Protein AF-A0A078J7L4-F1 (afdb_monomer_lite)

Radius of gyration: 33.26 Å; chains: 1; bounding box: 68×21×86 Å

Structure (mmCIF, N/CA/C/O backbone):
data_AF-A0A078J7L4-F1
#
_entry.id   AF-A0A078J7L4-F1
#
loop_
_atom_site.group_PDB
_atom_site.id
_atom_site.type_symbol
_atom_site.label_atom_id
_atom_site.label_alt_id
_atom_site.label_comp_id
_atom_site.label_asym_id
_atom_site.label_entity_id
_atom_site.label_seq_id
_atom_site.pdbx_PDB_ins_code
_atom_site.Cartn_x
_atom_site.Cartn_y
_atom_site.Cartn_z
_atom_site.occupancy
_atom_site.B_iso_or_equiv
_atom_site.auth_seq_id
_atom_site.auth_comp_id
_atom_site.auth_asym_id
_atom_site.auth_atom_id
_atom_site.pdbx_PDB_model_num
ATOM 1 N N . MET A 1 1 ? 17.243 12.519 -18.745 1.00 86.25 1 MET A N 1
ATOM 2 C CA . MET A 1 1 ? 16.708 12.628 -20.125 1.00 86.25 1 MET A CA 1
ATOM 3 C C . MET A 1 1 ? 16.273 11.239 -20.565 1.00 86.25 1 MET A C 1
ATOM 5 O O . MET A 1 1 ? 16.943 10.299 -20.163 1.00 86.25 1 MET A O 1
ATOM 9 N N . ILE A 1 2 ? 15.188 11.093 -21.328 1.00 90.44 2 ILE A N 1
ATOM 10 C CA . ILE A 1 2 ? 14.821 9.800 -21.937 1.00 90.44 2 ILE A CA 1
ATOM 11 C C . ILE A 1 2 ? 15.341 9.786 -23.375 1.00 90.44 2 ILE A C 1
ATOM 13 O O . ILE A 1 2 ? 15.223 10.793 -24.076 1.00 90.44 2 ILE A O 1
ATOM 17 N N . ARG A 1 3 ? 15.945 8.674 -23.793 1.00 90.56 3 ARG A N 1
ATOM 18 C CA . ARG A 1 3 ? 16.445 8.453 -25.154 1.00 90.56 3 ARG A CA 1
ATOM 19 C C . ARG A 1 3 ? 16.018 7.083 -25.666 1.00 90.56 3 ARG A C 1
ATOM 21 O O . ARG A 1 3 ? 15.697 6.189 -24.887 1.00 90.56 3 ARG A O 1
ATOM 28 N N . THR A 1 4 ? 16.054 6.939 -26.982 1.00 92.75 4 THR A N 1
ATOM 29 C CA . THR A 1 4 ? 15.767 5.697 -27.698 1.00 92.75 4 THR A CA 1
ATOM 30 C C . THR A 1 4 ? 17.075 5.005 -28.064 1.00 92.75 4 THR A C 1
ATOM 32 O O . THR A 1 4 ? 18.015 5.652 -28.528 1.00 92.75 4 THR A O 1
ATOM 35 N N . SER A 1 5 ? 17.172 3.700 -27.827 1.00 91.12 5 SER A N 1
ATOM 36 C CA . SER A 1 5 ? 18.365 2.921 -28.152 1.00 91.12 5 SER A CA 1
ATOM 37 C C . SER A 1 5 ? 18.447 2.635 -29.648 1.00 91.12 5 SER A C 1
ATOM 39 O O . SER A 1 5 ? 17.536 2.060 -30.232 1.00 91.12 5 SER A O 1
ATOM 41 N N . GLY A 1 6 ? 19.579 2.991 -30.256 1.00 89.50 6 GLY A N 1
ATOM 42 C CA . GLY A 1 6 ? 19.914 2.628 -31.637 1.00 89.50 6 GLY A CA 1
ATOM 43 C C . GLY A 1 6 ? 20.719 1.329 -31.757 1.00 89.50 6 GLY A C 1
ATOM 44 O O . GLY A 1 6 ? 21.282 1.050 -32.811 1.00 89.50 6 GLY A O 1
ATOM 45 N N . THR A 1 7 ? 20.860 0.554 -30.674 1.00 87.88 7 THR A N 1
ATOM 46 C CA . THR A 1 7 ? 21.696 -0.659 -30.690 1.00 87.88 7 THR A CA 1
ATOM 47 C C . THR A 1 7 ? 20.984 -1.822 -31.375 1.00 87.88 7 THR A C 1
ATOM 49 O O . THR A 1 7 ? 19.785 -2.008 -31.205 1.00 87.88 7 THR A O 1
ATOM 52 N N . SER A 1 8 ? 21.730 -2.690 -32.065 1.00 91.50 8 SER A N 1
ATOM 53 C CA . SER A 1 8 ? 21.165 -3.902 -32.682 1.00 91.50 8 SER A CA 1
ATOM 54 C C . SER A 1 8 ? 20.606 -4.909 -31.670 1.00 91.50 8 SER A C 1
ATOM 56 O O . SER A 1 8 ? 19.745 -5.709 -32.017 1.00 91.50 8 SER A O 1
ATOM 58 N N . LYS A 1 9 ? 21.087 -4.879 -30.419 1.00 91.50 9 LYS A N 1
ATOM 59 C CA . LYS A 1 9 ? 20.614 -5.762 -29.341 1.00 91.50 9 LYS A CA 1
ATOM 60 C C . LYS A 1 9 ? 19.283 -5.314 -28.736 1.00 91.50 9 LYS A C 1
ATOM 62 O O . LYS A 1 9 ? 18.521 -6.162 -28.296 1.00 91.50 9 LYS A O 1
ATOM 67 N N . ASN A 1 10 ? 19.035 -4.008 -28.672 1.00 90.81 10 ASN A N 1
ATOM 68 C CA . ASN A 1 10 ? 17.836 -3.430 -28.063 1.00 90.81 10 ASN A CA 1
ATOM 69 C C . ASN A 1 10 ? 17.323 -2.268 -28.928 1.00 90.81 10 ASN A C 1
ATOM 71 O O . ASN A 1 10 ? 17.344 -1.129 -28.466 1.00 90.81 10 ASN A O 1
ATOM 75 N N . PRO A 1 11 ? 16.930 -2.513 -30.188 1.00 93.69 11 PRO A N 1
ATOM 76 C CA . PRO A 1 11 ? 16.496 -1.441 -31.073 1.00 93.69 11 PRO A CA 1
ATOM 77 C C . PRO A 1 11 ? 15.221 -0.791 -30.532 1.00 93.69 11 PRO A C 1
ATOM 79 O O . PRO A 1 11 ? 14.338 -1.475 -30.016 1.00 93.69 11 PRO A O 1
ATOM 82 N N . GLU A 1 12 ? 15.141 0.533 -30.631 1.00 94.06 12 GLU A N 1
ATOM 83 C CA . GLU A 1 12 ? 13.992 1.358 -30.237 1.00 94.06 12 GLU A CA 1
ATOM 84 C C . GLU A 1 12 ? 13.614 1.328 -28.738 1.00 94.06 12 GLU A C 1
ATOM 86 O O . GLU A 1 12 ? 12.669 1.996 -28.317 1.00 94.06 12 GLU A O 1
ATOM 91 N N . ARG A 1 13 ? 14.357 0.605 -27.886 1.00 95.19 13 ARG A N 1
ATOM 92 C CA . ARG A 1 13 ? 14.070 0.537 -26.442 1.00 95.19 13 ARG A CA 1
ATOM 93 C C . ARG A 1 13 ? 14.419 1.856 -25.749 1.00 95.19 13 ARG A C 1
ATOM 95 O O . ARG A 1 13 ? 15.475 2.438 -26.004 1.00 95.19 13 ARG A O 1
ATOM 102 N N . LEU A 1 14 ? 13.552 2.315 -24.847 1.00 95.12 14 LEU A N 1
ATOM 103 C CA . LEU A 1 14 ? 13.716 3.579 -24.125 1.00 95.12 14 LEU A CA 1
ATOM 104 C C . LEU A 1 14 ? 14.571 3.430 -22.868 1.00 95.12 14 LEU A C 1
ATOM 106 O O . LEU A 1 14 ? 14.408 2.479 -22.106 1.00 95.12 14 LEU A O 1
ATOM 110 N N . PHE A 1 15 ? 15.430 4.411 -22.611 1.00 92.31 15 PHE A N 1
ATOM 111 C CA . PHE A 1 15 ? 16.250 4.470 -21.405 1.00 92.31 15 PHE A CA 1
ATOM 112 C C . PHE A 1 15 ? 16.369 5.887 -20.851 1.00 92.31 15 PHE A C 1
ATOM 114 O O . PHE A 1 15 ? 16.373 6.876 -21.589 1.00 92.31 15 PHE A O 1
ATOM 121 N N . HIS A 1 16 ? 16.533 5.979 -19.536 1.00 90.56 16 HIS A N 1
ATOM 122 C CA . HIS A 1 16 ? 16.925 7.191 -18.836 1.00 90.56 16 HIS A CA 1
ATOM 123 C C . HIS A 1 16 ? 18.448 7.315 -18.847 1.00 90.56 16 HIS A C 1
ATOM 125 O O . HIS A 1 16 ? 19.165 6.381 -18.485 1.00 90.56 16 HIS A O 1
ATOM 131 N N . CYS A 1 17 ? 18.944 8.488 -19.234 1.00 86.69 17 CYS A N 1
ATOM 132 C CA . CYS A 1 17 ? 20.363 8.814 -19.203 1.00 86.69 17 CYS A CA 1
ATOM 133 C C . CYS A 1 17 ? 20.642 10.186 -18.582 1.00 86.69 17 CYS A C 1
ATOM 135 O O . CYS A 1 17 ? 19.791 11.095 -18.586 1.00 86.69 17 CYS A O 1
ATOM 137 N N . CYS A 1 18 ? 21.874 10.338 -18.093 1.00 85.19 18 CYS A N 1
ATOM 138 C CA . CYS A 1 18 ? 22.442 11.622 -17.694 1.00 85.19 18 CYS A CA 1
ATOM 139 C C . CYS A 1 18 ? 22.383 12.631 -18.864 1.00 85.19 18 CYS A C 1
ATOM 141 O O . CYS A 1 18 ? 22.794 12.289 -19.976 1.00 85.19 18 CYS A O 1
ATOM 143 N N . PRO A 1 19 ? 21.901 13.872 -18.651 1.00 82.81 19 PRO A N 1
ATOM 144 C CA . PRO A 1 19 ? 21.889 14.910 -19.688 1.00 82.81 19 PRO A CA 1
ATOM 145 C C . PRO A 1 19 ? 23.285 15.291 -20.195 1.00 82.81 19 PRO A C 1
ATOM 147 O O . PRO A 1 19 ? 23.433 15.629 -21.364 1.00 82.81 19 PRO A O 1
ATOM 150 N N . TYR A 1 20 ? 24.295 15.203 -19.326 1.00 81.00 20 TYR A N 1
ATOM 151 C CA . TYR A 1 20 ? 25.698 15.491 -19.641 1.00 81.00 20 TYR A CA 1
ATOM 152 C C . TYR A 1 20 ? 26.466 14.249 -20.115 1.00 81.00 20 TYR A C 1
ATOM 154 O O . TYR A 1 20 ? 27.679 14.300 -20.282 1.00 81.00 20 TYR A O 1
ATOM 162 N N . GLY A 1 21 ? 25.764 13.131 -20.316 1.00 75.38 21 GLY A N 1
ATOM 163 C CA . GLY A 1 21 ? 26.353 11.877 -20.757 1.00 75.38 21 GLY A CA 1
ATOM 164 C C . GLY A 1 21 ? 26.758 11.880 -22.221 1.00 75.38 21 GLY A C 1
ATOM 165 O O . GLY A 1 21 ? 25.961 12.229 -23.096 1.00 75.38 21 GLY A O 1
ATOM 166 N N . SER A 1 22 ? 27.984 11.431 -22.479 1.00 73.12 22 SER A N 1
ATOM 167 C CA . SER A 1 22 ? 28.515 11.157 -23.813 1.00 73.12 22 SER A CA 1
ATOM 168 C C . SER A 1 22 ? 28.824 9.665 -23.971 1.00 73.12 22 SER A C 1
ATOM 170 O O . SER A 1 22 ? 29.034 8.956 -22.988 1.00 73.12 22 SER A O 1
ATOM 172 N N . GLU A 1 23 ? 28.868 9.169 -25.209 1.00 66.06 23 GLU A N 1
ATOM 173 C CA . GLU A 1 23 ? 29.158 7.751 -25.494 1.00 66.06 23 GLU A CA 1
ATOM 174 C C . GLU A 1 23 ? 30.578 7.323 -25.079 1.00 66.06 23 GLU A C 1
ATOM 176 O O . GLU A 1 23 ? 30.830 6.140 -24.854 1.00 66.06 23 GLU A O 1
ATOM 181 N N . GLY A 1 24 ? 31.508 8.276 -24.956 1.00 68.25 24 GLY A N 1
ATOM 182 C CA . GLY A 1 24 ? 32.890 8.018 -24.544 1.00 68.25 24 GLY A CA 1
ATOM 183 C C . GLY A 1 24 ? 33.090 7.921 -23.029 1.00 68.25 24 GLY A C 1
ATOM 184 O O . GLY A 1 24 ? 34.134 7.446 -22.577 1.00 68.25 24 GLY A O 1
ATOM 185 N N . GLU A 1 25 ? 32.111 8.347 -22.230 1.00 68.62 25 GLU A N 1
ATOM 186 C CA . GLU A 1 25 ? 32.237 8.434 -20.778 1.00 68.62 25 GLU A CA 1
ATOM 187 C C . GLU A 1 25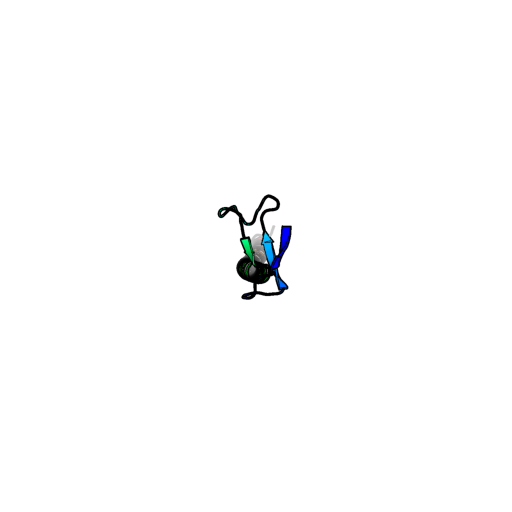 ? 31.495 7.286 -20.085 1.00 68.62 25 GLU A C 1
ATOM 189 O O . GLU A 1 25 ? 30.270 7.209 -20.053 1.00 68.62 25 GLU A O 1
ATOM 194 N N . LYS A 1 26 ? 32.267 6.378 -19.481 1.00 63.88 26 LYS A N 1
ATOM 195 C CA . LYS A 1 26 ? 31.762 5.121 -18.903 1.00 63.88 26 LYS A CA 1
ATOM 196 C C . LYS A 1 26 ? 31.005 5.276 -17.576 1.00 63.88 26 LYS A C 1
ATOM 198 O O . LYS A 1 26 ? 30.475 4.288 -17.081 1.00 63.88 26 LYS A O 1
ATOM 203 N N . PHE A 1 27 ? 30.974 6.473 -16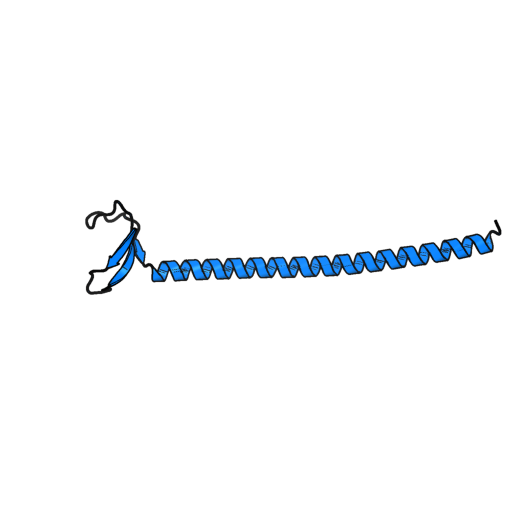.985 1.00 64.50 27 PHE A N 1
ATOM 204 C CA . PHE A 1 27 ? 30.453 6.706 -15.628 1.00 64.50 27 PHE A CA 1
ATOM 205 C C . PHE A 1 27 ? 29.108 7.447 -15.583 1.00 64.50 27 PHE A C 1
ATOM 207 O O . PHE A 1 27 ? 28.733 7.983 -14.543 1.00 64.50 27 PHE A O 1
ATOM 214 N N . HIS A 1 28 ? 28.358 7.479 -16.685 1.00 70.81 28 HIS A N 1
ATOM 215 C CA . HIS A 1 28 ? 27.022 8.079 -16.688 1.00 70.81 28 HIS A CA 1
ATOM 216 C C . HIS A 1 28 ? 25.951 7.086 -16.254 1.00 70.81 28 HIS A C 1
ATOM 218 O O . HIS A 1 28 ? 25.945 5.931 -16.673 1.00 70.81 28 HIS A O 1
ATOM 224 N N . LEU A 1 29 ? 25.016 7.562 -15.430 1.00 69.88 29 LEU A N 1
ATOM 225 C CA . LEU A 1 29 ? 23.862 6.783 -14.997 1.00 69.88 29 LEU A CA 1
ATOM 226 C C . LEU A 1 29 ? 22.980 6.443 -16.208 1.00 69.88 29 LEU A C 1
ATOM 228 O O . LEU A 1 29 ? 22.492 7.339 -16.906 1.00 69.88 29 LEU A O 1
ATOM 232 N N . PHE A 1 30 ? 22.787 5.145 -16.427 1.00 84.25 30 PHE A N 1
ATOM 233 C CA . PHE A 1 30 ? 21.936 4.557 -17.454 1.00 84.25 30 PHE A CA 1
ATOM 234 C C . PHE A 1 30 ? 20.952 3.594 -16.786 1.00 84.25 30 PHE A C 1
ATOM 236 O O . PHE A 1 30 ? 21.373 2.753 -15.992 1.00 84.25 30 PHE A O 1
ATOM 243 N N . LYS A 1 31 ? 19.663 3.694 -17.122 1.00 89.31 31 LYS A N 1
ATOM 244 C CA . LYS A 1 31 ? 18.632 2.740 -16.684 1.00 89.31 31 LYS A CA 1
ATOM 245 C C . LYS A 1 31 ? 17.578 2.565 -17.771 1.00 89.31 31 LYS A C 1
ATOM 247 O O . LYS A 1 31 ? 17.097 3.563 -18.309 1.00 89.31 31 LYS A O 1
ATOM 252 N N . TRP A 1 32 ? 17.199 1.330 -18.090 1.00 93.75 32 TRP A N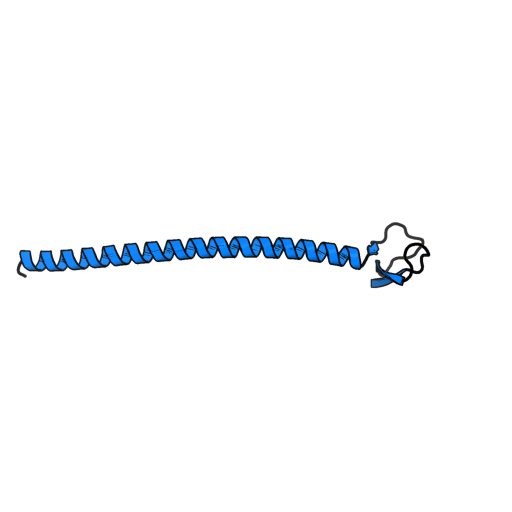 1
ATOM 253 C CA . TRP A 1 32 ? 16.086 1.081 -19.008 1.00 93.75 32 TRP A CA 1
ATOM 254 C C . TRP A 1 32 ? 14.772 1.577 -18.401 1.00 93.75 32 TRP A C 1
ATOM 256 O O . TRP A 1 32 ? 14.527 1.402 -17.208 1.00 93.75 32 TRP A O 1
ATOM 266 N N . SER A 1 33 ? 13.935 2.226 -19.210 1.00 93.69 33 SER A N 1
ATOM 267 C CA . SER A 1 33 ? 12.695 2.834 -18.717 1.00 93.69 33 SER A CA 1
ATOM 268 C C . SER A 1 33 ? 11.702 1.791 -18.212 1.00 93.69 33 SER A C 1
ATOM 270 O O . SER A 1 33 ? 11.049 2.020 -17.201 1.00 93.69 33 SER A O 1
ATOM 272 N N . ASP A 1 34 ? 11.609 0.637 -18.873 1.00 94.69 34 ASP A N 1
ATOM 273 C CA . ASP A 1 34 ? 10.728 -0.451 -18.447 1.00 94.69 34 ASP A CA 1
ATOM 274 C C . ASP A 1 34 ? 11.206 -1.119 -17.148 1.00 94.69 34 ASP A C 1
ATOM 276 O O . ASP A 1 34 ? 10.399 -1.342 -16.252 1.00 94.69 34 ASP A O 1
ATOM 280 N N . GLU A 1 35 ? 12.513 -1.346 -16.989 1.00 94.94 35 GLU A N 1
ATOM 281 C CA . GLU A 1 35 ? 13.085 -1.855 -15.733 1.00 94.94 35 GLU A CA 1
ATOM 282 C C . GLU A 1 35 ? 12.860 -0.863 -14.585 1.00 94.94 35 GLU A C 1
ATOM 284 O O . GLU A 1 35 ? 12.436 -1.252 -13.500 1.00 94.94 35 GLU A O 1
ATOM 289 N N . GLY A 1 36 ? 13.060 0.435 -14.843 1.00 93.69 36 GLY A N 1
ATOM 290 C CA . GLY A 1 36 ? 12.764 1.488 -13.874 1.00 93.69 36 GLY A CA 1
ATOM 291 C C . GLY A 1 36 ? 11.304 1.521 -13.444 1.00 93.69 36 GLY A C 1
ATOM 292 O O . GLY A 1 36 ? 11.038 1.573 -12.248 1.00 93.69 36 GLY A O 1
ATOM 293 N N . ALA A 1 37 ? 10.375 1.416 -14.392 1.00 95.38 37 ALA A N 1
ATOM 294 C CA . ALA A 1 37 ? 8.952 1.361 -14.082 1.00 95.38 37 ALA A CA 1
ATOM 295 C C . ALA A 1 37 ? 8.580 0.115 -13.260 1.00 95.38 37 ALA A C 1
ATOM 297 O O . ALA A 1 37 ? 7.749 0.207 -12.361 1.00 95.38 37 ALA A O 1
ATOM 298 N N . VAL A 1 38 ? 9.188 -1.044 -13.540 1.00 97.50 38 VAL A N 1
ATOM 299 C CA . VAL A 1 38 ? 8.960 -2.270 -12.757 1.00 97.50 38 VAL A CA 1
ATOM 300 C C . VAL A 1 38 ? 9.437 -2.095 -11.317 1.00 97.50 38 VAL A C 1
ATOM 302 O O . VAL A 1 38 ? 8.682 -2.411 -10.403 1.00 97.50 38 VAL A O 1
ATOM 305 N N . GLU A 1 39 ? 10.641 -1.561 -11.107 1.00 96.38 39 GLU A N 1
ATOM 306 C CA . GLU A 1 39 ? 11.156 -1.284 -9.760 1.00 96.38 39 GLU A CA 1
ATOM 307 C C . GLU A 1 39 ? 10.240 -0.318 -8.992 1.00 96.38 39 GLU A C 1
ATOM 309 O O . GLU A 1 39 ? 9.839 -0.619 -7.871 1.00 96.38 39 GLU A O 1
ATOM 314 N N . GLU A 1 40 ? 9.815 0.783 -9.622 1.00 97.62 40 GLU A N 1
ATOM 315 C CA . GLU A 1 40 ? 8.882 1.740 -9.008 1.00 97.62 40 GLU A CA 1
ATOM 316 C C . GLU A 1 40 ? 7.531 1.094 -8.655 1.00 97.62 40 GLU A C 1
ATOM 318 O O . GLU A 1 40 ? 6.944 1.392 -7.613 1.00 97.62 40 GLU A O 1
ATOM 323 N N . ILE A 1 41 ? 7.025 0.183 -9.494 1.00 98.31 41 ILE A N 1
ATOM 324 C CA . ILE A 1 41 ? 5.794 -0.569 -9.215 1.00 98.31 41 ILE A CA 1
ATOM 325 C C . ILE A 1 41 ? 5.977 -1.511 -8.019 1.00 98.31 41 ILE A C 1
ATOM 327 O O . ILE A 1 41 ? 5.059 -1.626 -7.205 1.00 98.31 41 ILE A O 1
ATOM 331 N N . GLU A 1 42 ? 7.115 -2.194 -7.898 1.00 98.25 42 GLU A N 1
ATOM 332 C CA . GLU A 1 42 ? 7.392 -3.059 -6.744 1.00 98.25 42 GLU A CA 1
ATOM 333 C C . GLU A 1 42 ? 7.521 -2.250 -5.444 1.00 98.25 42 GLU A C 1
ATOM 335 O O . GLU A 1 42 ? 6.923 -2.625 -4.430 1.00 98.25 42 GLU A O 1
ATOM 340 N N . ASP A 1 43 ? 8.173 -1.086 -5.488 1.00 98.25 43 ASP A N 1
ATOM 341 C CA . ASP A 1 43 ? 8.236 -0.163 -4.349 1.00 98.25 43 ASP A CA 1
ATOM 342 C C . ASP A 1 43 ? 6.831 0.310 -3.936 1.00 98.25 43 ASP A C 1
ATOM 344 O O . ASP A 1 43 ? 6.467 0.288 -2.754 1.00 98.25 43 ASP A O 1
ATOM 348 N N . LEU A 1 44 ? 5.990 0.673 -4.914 1.00 98.62 44 LEU A N 1
ATOM 349 C CA . LEU A 1 44 ? 4.591 1.042 -4.677 1.00 98.62 44 LEU A CA 1
ATOM 350 C C . LEU A 1 44 ? 3.783 -0.104 -4.065 1.00 98.62 44 LEU A C 1
ATOM 352 O O . LEU A 1 44 ? 2.995 0.136 -3.147 1.00 98.62 44 LEU A O 1
ATOM 356 N N . LYS A 1 45 ? 3.978 -1.348 -4.515 1.00 98.50 45 LYS A N 1
ATOM 357 C CA . LYS A 1 45 ? 3.326 -2.521 -3.910 1.00 98.50 45 LYS A CA 1
ATOM 358 C C . LYS A 1 45 ? 3.717 -2.688 -2.445 1.00 98.50 45 LYS A C 1
ATOM 360 O O . LYS A 1 45 ? 2.833 -2.951 -1.626 1.00 98.50 45 LYS A O 1
ATOM 365 N N . SER A 1 46 ? 4.997 -2.508 -2.111 1.00 98.12 46 SER A N 1
ATOM 366 C CA . SER A 1 46 ? 5.467 -2.568 -0.723 1.00 98.12 46 SER A CA 1
ATOM 367 C C . SER A 1 46 ? 4.794 -1.492 0.130 1.00 98.12 46 SER A C 1
ATOM 369 O O . SER A 1 46 ? 4.179 -1.811 1.147 1.00 98.12 46 SER A O 1
ATOM 371 N N . MET A 1 47 ? 4.799 -0.237 -0.332 1.00 98.56 47 MET A N 1
ATOM 372 C CA . MET A 1 47 ? 4.152 0.871 0.382 1.00 98.56 47 MET A CA 1
ATOM 373 C C . MET A 1 47 ? 2.649 0.636 0.590 1.00 98.56 47 MET A C 1
ATOM 375 O O . MET A 1 47 ? 2.118 0.892 1.671 1.00 98.56 47 MET A O 1
ATOM 379 N N . VAL A 1 48 ? 1.947 0.111 -0.420 1.00 98.62 48 VAL A N 1
ATOM 380 C CA . VAL A 1 48 ? 0.523 -0.245 -0.301 1.00 98.62 48 VAL A CA 1
ATOM 381 C C 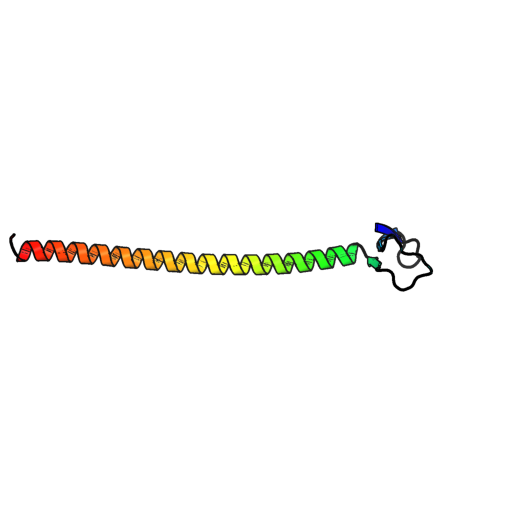. VAL A 1 48 ? 0.307 -1.347 0.740 1.00 98.62 48 VAL A C 1
ATOM 383 O O . VAL A 1 48 ? -0.670 -1.290 1.493 1.00 98.62 48 VAL A O 1
ATOM 386 N N . SER A 1 49 ? 1.201 -2.337 0.807 1.00 98.50 49 SER A N 1
ATOM 387 C CA . SER A 1 49 ? 1.146 -3.398 1.818 1.00 98.50 49 SER A CA 1
ATOM 388 C C . SER A 1 49 ? 1.297 -2.836 3.234 1.00 98.50 49 SER A C 1
ATOM 390 O O . SER A 1 49 ? 0.483 -3.156 4.104 1.00 98.50 49 SER A O 1
ATOM 392 N N . ASP A 1 50 ? 2.265 -1.944 3.448 1.00 98.69 50 ASP A N 1
ATOM 393 C CA . ASP A 1 50 ? 2.510 -1.318 4.753 1.00 98.69 50 ASP A CA 1
ATOM 394 C C . ASP A 1 50 ? 1.317 -0.469 5.205 1.00 98.69 50 ASP A C 1
ATOM 396 O O . ASP A 1 50 ? 0.834 -0.604 6.333 1.00 98.69 50 ASP A O 1
ATOM 400 N N . VAL A 1 51 ? 0.762 0.344 4.298 1.00 98.75 51 VAL A N 1
ATOM 401 C CA . VAL A 1 51 ? -0.449 1.136 4.568 1.00 98.75 51 VAL A CA 1
ATOM 402 C C . VAL A 1 51 ? -1.626 0.231 4.932 1.00 98.75 51 VAL A C 1
ATOM 404 O O . VAL A 1 51 ? -2.361 0.516 5.879 1.00 98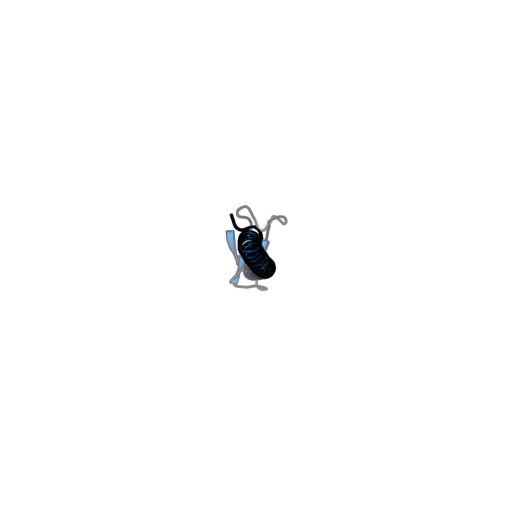.75 51 VAL A O 1
ATOM 407 N N . LYS A 1 52 ? -1.810 -0.888 4.221 1.00 98.69 52 LYS A N 1
ATOM 408 C CA . LYS A 1 52 ? -2.870 -1.860 4.525 1.00 98.69 52 LYS A CA 1
ATOM 409 C C . LYS A 1 52 ? -2.684 -2.501 5.905 1.00 98.69 52 LYS A C 1
ATOM 411 O O . LYS A 1 52 ? -3.680 -2.723 6.603 1.00 98.69 52 LYS A O 1
ATOM 416 N N . GLY A 1 53 ? -1.438 -2.775 6.296 1.00 98.62 53 GLY A N 1
ATOM 417 C CA . GLY A 1 53 ? -1.081 -3.211 7.646 1.00 98.62 53 GLY A CA 1
ATOM 418 C C . GLY A 1 53 ? -1.515 -2.184 8.690 1.00 98.62 53 GLY A C 1
ATOM 419 O O . GLY A 1 53 ? -2.355 -2.489 9.536 1.00 98.62 53 GLY A O 1
ATOM 420 N N . GLY A 1 54 ? -1.073 -0.932 8.540 1.00 98.75 54 GLY A N 1
ATOM 421 C CA . GLY A 1 54 ? -1.428 0.155 9.458 1.00 98.75 54 GLY A CA 1
ATOM 422 C C . GLY A 1 54 ? -2.939 0.397 9.580 1.00 98.75 54 GLY A C 1
ATOM 423 O O . GLY A 1 54 ? -3.451 0.597 10.680 1.00 98.75 54 GLY A O 1
ATOM 424 N N . VAL A 1 55 ? -3.693 0.307 8.479 1.00 98.75 55 VAL A N 1
ATOM 425 C CA . VAL A 1 55 ? -5.168 0.398 8.510 1.00 98.75 55 VAL A CA 1
ATOM 426 C C . VAL A 1 55 ? -5.792 -0.749 9.312 1.00 98.75 55 VAL A C 1
ATOM 428 O O . VAL A 1 55 ? -6.776 -0.539 10.026 1.00 98.75 55 VAL A O 1
ATOM 431 N N . SER A 1 56 ? -5.241 -1.958 9.203 1.00 98.69 56 SER A N 1
ATOM 432 C CA . SER A 1 56 ? -5.732 -3.127 9.942 1.00 98.69 56 SER A CA 1
ATOM 433 C C . SER A 1 56 ? -5.487 -2.976 11.445 1.00 98.69 56 SER A C 1
ATOM 435 O O . SER A 1 56 ? -6.401 -3.219 12.236 1.00 98.69 56 SER A O 1
ATOM 437 N N . ASP A 1 57 ? -4.310 -2.480 11.829 1.00 98.81 57 ASP A N 1
ATOM 438 C CA . ASP A 1 57 ? -3.956 -2.214 13.226 1.00 98.81 57 ASP A CA 1
ATOM 439 C C . ASP A 1 57 ? -4.824 -1.109 13.835 1.00 98.81 57 ASP A C 1
ATOM 441 O O . ASP A 1 57 ? -5.348 -1.260 14.941 1.00 98.81 57 ASP A O 1
ATOM 445 N N . LEU A 1 58 ? -5.045 -0.014 13.100 1.00 98.88 58 LEU A N 1
ATOM 446 C CA . LEU A 1 58 ? -5.934 1.065 13.539 1.00 98.88 58 LEU A CA 1
ATOM 447 C C . LEU A 1 58 ? -7.373 0.572 13.723 1.00 98.88 58 LEU A C 1
ATOM 449 O O . LEU A 1 58 ? -8.026 0.929 14.702 1.00 98.88 58 LEU A O 1
ATOM 453 N N . ARG A 1 59 ? -7.868 -0.294 12.829 1.00 98.81 59 ARG A N 1
ATOM 454 C CA . ARG A 1 59 ? -9.196 -0.905 12.981 1.00 98.81 59 ARG A CA 1
ATOM 455 C C . ARG A 1 59 ? -9.283 -1.765 14.245 1.00 98.81 59 ARG A C 1
ATOM 457 O O . ARG A 1 59 ? -10.302 -1.717 14.931 1.00 98.81 59 ARG A O 1
ATOM 464 N N . ALA A 1 60 ? -8.238 -2.528 14.565 1.00 98.75 60 ALA A N 1
ATOM 465 C CA . ALA A 1 60 ? -8.192 -3.325 15.789 1.00 98.75 60 ALA A CA 1
ATOM 466 C C . ALA A 1 60 ? -8.198 -2.443 17.050 1.00 98.75 60 ALA A C 1
ATOM 468 O O . ALA A 1 60 ? -8.924 -2.739 17.999 1.00 98.75 60 ALA A O 1
ATOM 469 N N . GLN A 1 61 ? -7.453 -1.333 17.038 1.00 98.81 61 GLN A N 1
ATOM 470 C CA . GLN A 1 61 ? -7.445 -0.362 18.136 1.00 98.81 61 GLN A CA 1
ATOM 471 C C . GLN A 1 61 ? -8.818 0.291 18.338 1.00 98.81 61 GLN A C 1
ATOM 473 O O . GLN A 1 61 ? -9.292 0.360 19.470 1.00 98.81 61 GLN A O 1
ATOM 478 N N . ILE A 1 62 ? -9.491 0.703 17.256 1.00 98.81 62 ILE A N 1
ATOM 479 C CA . ILE A 1 62 ? -10.854 1.257 17.319 1.00 98.81 62 ILE A CA 1
ATOM 480 C C . ILE A 1 62 ? -11.819 0.245 17.948 1.00 98.81 62 ILE A C 1
ATOM 482 O O . ILE A 1 62 ? -12.538 0.597 18.877 1.00 98.81 62 ILE A O 1
ATOM 486 N N . ALA A 1 63 ? -11.781 -1.019 17.516 1.00 98.75 63 ALA A N 1
ATOM 487 C CA . ALA A 1 63 ? -12.631 -2.065 18.088 1.00 98.75 63 ALA A CA 1
ATOM 488 C C . ALA A 1 63 ? -12.347 -2.322 19.583 1.00 98.75 63 ALA A C 1
ATOM 490 O O . ALA A 1 63 ? -13.244 -2.715 20.329 1.00 98.75 63 ALA A O 1
ATOM 491 N N . GLY A 1 64 ? -11.102 -2.125 20.029 1.00 98.75 64 GLY A N 1
ATOM 492 C CA . GLY A 1 64 ? -10.742 -2.148 21.448 1.00 98.75 64 GLY A CA 1
ATOM 493 C C . GLY A 1 64 ? -11.378 -0.989 22.216 1.00 98.75 64 GLY A C 1
ATOM 494 O O . GLY A 1 64 ? -12.080 -1.216 23.198 1.00 98.75 64 GLY A O 1
ATOM 495 N N . LEU A 1 65 ? -11.216 0.237 21.713 1.00 98.81 65 LEU A N 1
ATOM 496 C CA . LEU A 1 65 ? -11.789 1.440 22.324 1.00 98.81 65 LEU A CA 1
ATOM 497 C C . LEU A 1 65 ? -13.323 1.397 22.394 1.00 98.81 65 LEU A C 1
ATOM 499 O O . LEU A 1 65 ? -13.903 1.827 23.387 1.00 98.81 65 LEU A O 1
ATOM 503 N N . GLU A 1 66 ? -13.989 0.846 21.377 1.00 98.81 66 GLU A N 1
ATOM 504 C CA . GLU A 1 66 ? -15.444 0.646 21.392 1.00 98.81 66 GLU A CA 1
ATOM 505 C C . GLU A 1 66 ? -15.886 -0.255 22.557 1.00 98.81 66 GLU A C 1
ATOM 507 O O . GLU A 1 66 ? -16.849 0.073 23.256 1.00 98.81 66 GLU A O 1
ATOM 512 N N . LYS A 1 67 ? -15.153 -1.346 22.819 1.00 98.69 67 LYS A N 1
ATOM 513 C CA . LYS A 1 67 ? -15.423 -2.244 23.955 1.00 98.69 67 LYS A CA 1
ATOM 514 C C . LYS A 1 67 ? -15.173 -1.566 25.295 1.00 98.69 67 LYS A C 1
ATOM 516 O O . LYS A 1 67 ? -15.974 -1.737 26.213 1.00 98.69 67 LYS A O 1
ATOM 521 N N . ASP A 1 68 ? -14.101 -0.787 25.407 1.00 98.69 68 ASP A N 1
ATOM 522 C CA . ASP A 1 68 ? -13.797 -0.043 26.631 1.00 98.69 68 ASP A CA 1
ATOM 523 C C . ASP A 1 68 ? -14.901 0.980 26.936 1.00 98.69 68 ASP A C 1
ATOM 525 O O . ASP A 1 68 ? -15.399 1.049 28.063 1.00 98.69 68 ASP A O 1
ATOM 529 N N . CYS A 1 69 ? -15.365 1.714 25.918 1.00 98.69 69 CYS A N 1
ATOM 530 C CA . CYS A 1 69 ? -16.504 2.625 26.030 1.00 98.69 69 CYS A CA 1
ATOM 531 C C . CYS A 1 69 ? -17.790 1.910 26.474 1.00 98.69 69 CYS A C 1
ATOM 533 O O . CYS A 1 69 ? -18.524 2.431 27.321 1.00 98.69 69 CYS A O 1
ATOM 535 N N . GLU A 1 70 ? -18.077 0.725 25.930 1.00 98.69 70 GLU A N 1
ATOM 536 C CA . GLU A 1 70 ? -19.230 -0.079 26.342 1.00 98.69 70 GLU A CA 1
ATOM 537 C C . GLU A 1 70 ? -19.104 -0.559 27.797 1.00 98.69 70 GLU A C 1
ATOM 539 O O . GLU A 1 70 ? -20.053 -0.437 28.578 1.00 98.69 70 GLU A O 1
ATOM 544 N N . GLY A 1 71 ? -17.914 -1.013 28.199 1.00 98.56 71 GLY A N 1
ATOM 545 C CA . GLY A 1 71 ? -17.612 -1.379 29.581 1.00 98.56 71 GLY A CA 1
ATOM 546 C C . GLY A 1 71 ? -17.828 -0.214 30.548 1.00 98.56 71 GLY A C 1
ATOM 547 O O . GLY A 1 71 ? -18.539 -0.353 31.546 1.00 98.56 71 GLY A O 1
ATOM 548 N N . MET A 1 72 ? -17.301 0.968 30.219 1.00 98.69 72 MET A N 1
ATOM 549 C CA . MET A 1 72 ? -17.492 2.183 31.018 1.00 98.69 72 MET A CA 1
ATOM 550 C C . MET A 1 72 ? -18.969 2.570 31.143 1.00 98.69 72 MET A C 1
ATOM 552 O O . MET A 1 72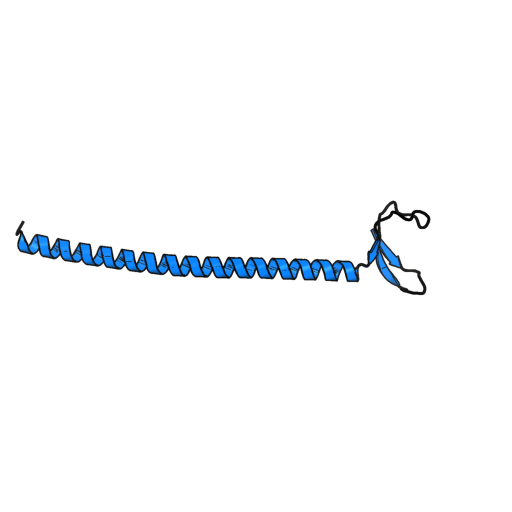 ? -19.427 2.925 32.231 1.00 98.69 72 MET A O 1
ATOM 556 N N . LYS A 1 73 ? -19.737 2.476 30.051 1.00 98.56 73 LYS A N 1
ATOM 557 C CA . LYS A 1 73 ? -21.181 2.743 30.064 1.00 98.56 73 LYS A CA 1
ATOM 558 C C . LYS A 1 73 ? -21.914 1.821 31.041 1.00 98.56 73 LYS A C 1
ATOM 560 O O . LYS A 1 73 ? -22.775 2.293 31.784 1.00 98.56 73 LYS A O 1
ATOM 565 N N . ASN A 1 74 ? -21.562 0.536 31.070 1.00 98.31 74 ASN A N 1
ATOM 566 C CA . ASN A 1 74 ? -22.166 -0.428 31.989 1.00 98.31 74 ASN A CA 1
ATOM 567 C C . ASN A 1 74 ? -21.846 -0.101 33.454 1.00 98.31 74 ASN A C 1
ATOM 569 O O . ASN A 1 74 ? -22.764 -0.058 34.272 1.00 98.31 74 ASN A O 1
ATOM 573 N N . VAL A 1 75 ? -20.592 0.247 33.766 1.00 98.19 75 VAL A N 1
ATOM 574 C CA . VAL A 1 75 ? -20.191 0.683 35.119 1.00 98.19 75 VAL A CA 1
ATOM 575 C C . VAL A 1 75 ? -20.987 1.912 35.570 1.00 98.19 75 VAL A C 1
ATOM 577 O O . VAL A 1 75 ? -21.496 1.948 36.689 1.00 98.19 75 VAL A O 1
ATOM 580 N N . ILE A 1 76 ? -21.158 2.910 34.695 1.00 97.88 76 ILE A N 1
ATOM 581 C CA . ILE A 1 76 ? -21.959 4.107 35.000 1.00 97.88 76 ILE A CA 1
ATOM 582 C C . ILE A 1 76 ? -23.417 3.733 35.306 1.00 97.88 76 ILE A C 1
ATOM 584 O O . ILE A 1 76 ? -24.003 4.260 36.256 1.00 97.88 76 ILE A O 1
ATOM 588 N N . LEU A 1 77 ? -24.010 2.818 34.530 1.00 97.25 77 LEU A N 1
ATOM 589 C CA . LEU A 1 77 ? -25.380 2.350 34.760 1.00 97.25 77 LEU A CA 1
ATOM 590 C C . LEU A 1 77 ? -25.525 1.625 36.103 1.00 97.25 77 LEU A C 1
ATOM 592 O O . LEU A 1 77 ? -26.519 1.839 36.798 1.00 97.25 77 LEU A O 1
ATOM 596 N N . GLU A 1 78 ? -24.560 0.787 36.477 1.00 96.88 78 GLU A N 1
ATOM 597 C CA . GLU A 1 78 ? -24.553 0.082 37.764 1.00 96.88 78 GLU A CA 1
ATOM 598 C C . GLU A 1 78 ? -24.416 1.044 38.945 1.00 96.88 78 GLU A C 1
ATOM 600 O O . GLU A 1 78 ? -25.231 1.003 39.867 1.00 96.88 78 GLU A O 1
ATOM 605 N N . LEU A 1 79 ? -23.461 1.977 38.887 1.00 95.56 79 LEU A N 1
ATOM 606 C CA . LEU A 1 79 ? -23.306 3.012 39.912 1.00 95.56 79 LEU A CA 1
ATOM 607 C C . LEU A 1 79 ? -24.577 3.862 40.052 1.00 95.56 79 LEU A C 1
ATOM 609 O O . LEU A 1 79 ? -25.017 4.147 41.167 1.00 95.56 79 LEU A O 1
ATOM 613 N N . GLY A 1 80 ? -25.213 4.214 38.931 1.00 94.69 80 GLY A N 1
ATOM 614 C CA . GLY A 1 80 ? -26.480 4.944 38.919 1.00 94.69 80 GLY A CA 1
ATOM 615 C C . GLY A 1 80 ? -27.637 4.188 39.584 1.00 94.69 80 GLY A C 1
ATOM 616 O O . GLY A 1 80 ? -28.466 4.814 40.246 1.00 94.69 80 GLY A O 1
ATOM 617 N N . LYS A 1 81 ? -27.699 2.857 39.445 1.00 93.50 81 LYS A N 1
ATOM 618 C CA . LYS A 1 81 ? -28.677 2.012 40.157 1.00 93.50 81 LYS A CA 1
ATOM 619 C C . LYS A 1 81 ? -28.377 1.968 41.654 1.00 93.50 81 LYS A C 1
ATOM 621 O O . LYS A 1 81 ? -29.256 2.285 42.448 1.00 93.50 81 LYS A O 1
ATOM 626 N N . ASN A 1 82 ? -27.125 1.700 42.022 1.00 91.19 82 ASN A N 1
ATOM 627 C CA . ASN A 1 82 ? -26.703 1.608 43.421 1.00 91.19 82 ASN A CA 1
ATOM 628 C C . ASN A 1 82 ? -26.984 2.903 44.201 1.00 91.19 82 ASN A C 1
ATOM 630 O O . ASN A 1 82 ? -27.418 2.851 45.350 1.00 91.19 82 ASN A O 1
ATOM 634 N N . MET A 1 83 ? -26.784 4.072 43.579 1.00 89.31 83 MET A N 1
ATOM 635 C CA . MET A 1 83 ? -27.135 5.354 44.202 1.00 89.31 83 MET A CA 1
ATOM 636 C C . MET A 1 83 ? -28.637 5.485 44.467 1.00 89.31 83 MET A C 1
ATOM 638 O O . MET A 1 83 ? -29.022 5.935 45.545 1.00 89.31 83 MET A O 1
ATOM 642 N N . LYS A 1 84 ? -29.490 5.084 43.514 1.00 86.12 84 LYS A N 1
ATOM 643 C CA . LYS A 1 84 ? -30.948 5.104 43.709 1.00 86.12 84 LYS A CA 1
ATOM 644 C C . LYS A 1 84 ? -31.350 4.207 44.870 1.00 86.12 84 LYS A C 1
ATOM 646 O O . LYS A 1 84 ? -32.077 4.662 45.748 1.00 86.12 84 LYS A O 1
ATOM 651 N N . ASP A 1 85 ? -30.830 2.985 44.898 1.00 83.19 85 ASP A N 1
ATOM 652 C CA . ASP A 1 85 ? -31.141 2.010 45.943 1.00 83.19 85 ASP A CA 1
ATOM 653 C C . ASP A 1 85 ? -30.690 2.511 47.327 1.00 83.19 85 ASP A C 1
ATOM 655 O O . ASP A 1 85 ? -31.445 2.419 48.294 1.00 83.19 85 ASP A O 1
ATOM 659 N N . CYS A 1 86 ? -29.513 3.141 47.421 1.00 77.62 86 CYS A N 1
ATOM 660 C CA . CYS A 1 86 ? -29.010 3.737 48.662 1.00 77.62 86 CYS A CA 1
ATOM 661 C C . CYS A 1 86 ? -29.908 4.881 49.179 1.00 77.62 86 CYS A C 1
ATOM 663 O O . CYS A 1 86 ? -30.226 4.922 50.369 1.00 77.62 86 CYS A O 1
ATOM 665 N N . CYS A 1 87 ? -30.390 5.768 48.296 1.00 71.62 87 CYS A N 1
ATOM 666 C CA . CYS A 1 87 ? -31.333 6.829 48.674 1.00 71.62 87 CYS A CA 1
ATOM 667 C C . CYS A 1 87 ? -32.669 6.272 49.193 1.00 71.62 87 CYS A C 1
ATOM 669 O O . CYS A 1 87 ? -33.238 6.826 50.133 1.00 71.62 87 CYS A O 1
ATOM 671 N N . VAL A 1 88 ? -33.154 5.154 48.633 1.00 70.44 88 VAL A N 1
ATOM 672 C CA . VAL A 1 88 ? -34.378 4.495 49.125 1.00 70.44 88 VAL A CA 1
ATOM 673 C C . VAL A 1 88 ? -34.182 3.937 50.539 1.00 70.44 88 VAL A C 1
ATOM 675 O O . VAL A 1 88 ? -35.082 4.053 51.373 1.00 70.44 88 VAL A O 1
ATOM 678 N N . VAL A 1 89 ? -33.011 3.361 50.830 1.00 68.75 89 VAL A N 1
ATOM 679 C CA . VAL A 1 89 ? -32.694 2.789 52.151 1.00 68.75 89 VAL A CA 1
ATOM 680 C C . VAL A 1 89 ? -32.487 3.877 53.211 1.00 68.75 89 VAL A C 1
ATOM 682 O O . VAL A 1 89 ? -32.903 3.693 54.354 1.00 68.75 89 VAL A O 1
ATOM 685 N N . LEU A 1 90 ? -31.891 5.016 52.846 1.00 68.75 90 LEU A N 1
ATOM 686 C CA . LEU A 1 90 ? -31.560 6.090 53.790 1.00 68.75 90 LEU A CA 1
ATOM 687 C C . LEU A 1 90 ? -32.695 7.101 54.047 1.00 68.75 90 LEU A C 1
ATOM 689 O O . LEU A 1 90 ? -32.543 7.899 54.967 1.00 68.75 90 LEU A O 1
ATOM 693 N N . LYS A 1 91 ? -33.819 7.051 53.304 1.00 56.47 91 LYS A N 1
ATOM 694 C CA . LYS A 1 91 ? -34.992 7.954 53.432 1.00 56.47 91 LYS A CA 1
ATOM 695 C C . LYS A 1 91 ? -34.604 9.403 53.788 1.00 56.47 91 LYS A C 1
ATOM 697 O O . LYS A 1 91 ? -34.981 9.914 54.844 1.00 56.47 91 LYS A O 1
ATOM 702 N N . ILE A 1 92 ? -33.855 10.039 52.891 1.00 58.50 92 ILE A N 1
ATOM 703 C CA . ILE A 1 92 ? -33.717 11.502 52.811 1.00 58.50 92 ILE A CA 1
ATOM 704 C C . ILE A 1 92 ? -34.661 11.990 51.715 1.00 58.50 92 ILE A C 1
ATOM 706 O O . ILE A 1 92 ? -34.761 11.277 50.689 1.00 58.50 92 ILE A O 1
#

Sequence (92 aa):
MIRTSGTSKNPERLFHCCPYGSEGEKFHLFKWSDEGAVEEIEDLKSMVSDVKGGVSDLRAQIAGLEKDCEGMKNVILELGKNMKDCCVVLKI

Organism: Brassica napus (NCBI:txid3708)

Secondary structure (DSSP, 8-state):
-EEE---TTSTT-EEEE-TT--TT-TTS-EEEHHHHHHHHHHHHHHHHHHHHHHHHHHHHHHHHHHHHHHHHHHHHHHHHHHHHHHHHHHT-

pLDDT: mean 90.22, std 11.17, range [56.47, 98.88]

Foldseek 3Di:
DKDADCDPVRHRFIKDWDPPDDPPDPPIDIDGPVVVVVVVVVVVVVVVVVVVVVVVVVVVVVVVVVVVVVVVVVVVVVVVVVVVVVCVVVVD